Protein AF-A6J931-F1 (afdb_monomer)

Foldseek 3Di:
DLVVLVVVLVVVLVVVVVVCVVDQPQDPNHRDPNVVVVVVSCVVSVVVNVVVCVVVVVCCVVVVVCVVVVVVVVVVVVPPPPDDPPPPPDD

InterPro domains:
  IPR004895 Prenylated rab acceptor PRA1 [PF03208] (2-77)
  IPR004895 Prenylated rab acceptor PRA1 [PTHR19317] (1-80)

Radius of gyration: 26.31 Å; Cα contacts (8 Å, |Δi|>4): 29; chains: 1; bounding box: 39×53×78 Å

Structure (mmCIF, N/CA/C/O backbone):
data_AF-A6J931-F1
#
_entry.id   AF-A6J931-F1
#
loop_
_atom_site.group_PDB
_atom_site.id
_atom_site.type_symbol
_atom_site.label_atom_id
_atom_site.label_alt_id
_atom_site.label_comp_id
_atom_site.label_asym_id
_atom_site.label_entity_id
_atom_site.label_seq_id
_atom_site.pdbx_PDB_ins_code
_atom_site.Cartn_x
_atom_site.Cartn_y
_atom_site.Cartn_z
_atom_site.occupancy
_atom_site.B_iso_or_equiv
_atom_site.auth_seq_id
_atom_site.auth_comp_id
_atom_site.auth_asym_id
_atom_site.auth_atom_id
_atom_site.pdbx_PDB_model_num
ATOM 1 N N . MET A 1 1 ? -8.893 -8.747 -10.584 1.00 69.88 1 MET A N 1
ATOM 2 C CA . MET A 1 1 ? -8.763 -9.305 -9.218 1.00 69.88 1 MET A CA 1
ATOM 3 C C . MET A 1 1 ? -8.123 -8.315 -8.248 1.00 69.88 1 MET A C 1
ATOM 5 O O . MET A 1 1 ? -8.728 -8.063 -7.217 1.00 69.88 1 MET A O 1
ATOM 9 N N . LEU A 1 2 ? -7.009 -7.655 -8.593 1.00 78.88 2 LEU A N 1
ATOM 10 C CA . LEU A 1 2 ? -6.414 -6.598 -7.755 1.00 78.88 2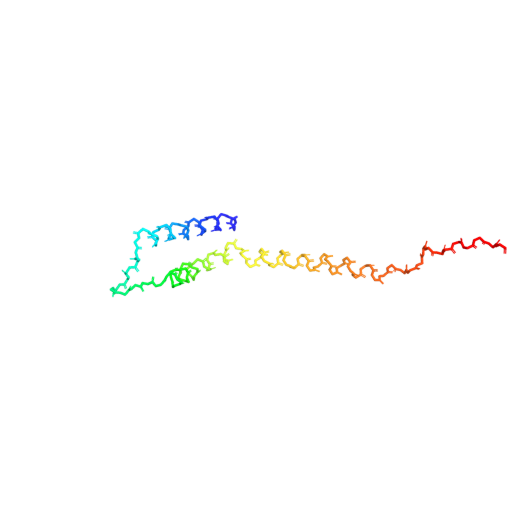 LEU A CA 1
ATOM 11 C C . LEU A 1 2 ? -7.371 -5.443 -7.400 1.00 78.88 2 LEU A C 1
ATOM 13 O O . LEU A 1 2 ? -7.476 -5.080 -6.236 1.00 78.88 2 LEU A O 1
ATOM 17 N N . LEU A 1 3 ? -8.101 -4.890 -8.378 1.00 81.50 3 LEU A N 1
ATOM 18 C CA . LEU A 1 3 ? -9.069 -3.809 -8.124 1.00 81.50 3 LEU A CA 1
ATOM 19 C C . LEU A 1 3 ? -10.154 -4.220 -7.119 1.00 81.50 3 LEU A C 1
ATOM 21 O O . LEU A 1 3 ? -10.537 -3.430 -6.264 1.00 81.50 3 LEU A O 1
ATOM 25 N N . VAL A 1 4 ? -10.600 -5.477 -7.187 1.00 81.50 4 VAL A N 1
ATOM 26 C CA . VAL A 1 4 ? -11.567 -6.041 -6.237 1.00 81.50 4 VAL A CA 1
ATOM 27 C C . VAL A 1 4 ? -10.933 -6.166 -4.850 1.00 81.50 4 VAL A C 1
ATOM 29 O O . VAL A 1 4 ? -11.545 -5.760 -3.869 1.00 81.50 4 VAL A O 1
ATOM 32 N N . ALA A 1 5 ? -9.687 -6.643 -4.757 1.00 80.50 5 ALA A N 1
ATOM 33 C CA . ALA A 1 5 ? -8.954 -6.708 -3.491 1.00 80.50 5 ALA A CA 1
ATOM 34 C C . ALA A 1 5 ? -8.753 -5.316 -2.862 1.00 80.50 5 ALA A C 1
ATOM 36 O O . ALA A 1 5 ? -8.938 -5.158 -1.657 1.00 80.50 5 ALA A O 1
ATOM 37 N N . LEU A 1 6 ? -8.448 -4.295 -3.672 1.00 81.00 6 LEU A N 1
ATOM 38 C CA . LEU A 1 6 ? -8.332 -2.907 -3.213 1.00 81.00 6 LEU A CA 1
ATOM 39 C C . LEU A 1 6 ? -9.675 -2.368 -2.721 1.00 81.00 6 LEU A C 1
ATOM 41 O O . LEU A 1 6 ? -9.726 -1.782 -1.645 1.00 81.00 6 LEU A O 1
ATOM 45 N N . ALA A 1 7 ? -10.764 -2.603 -3.456 1.00 83.75 7 ALA A N 1
ATOM 46 C CA . ALA A 1 7 ? -12.101 -2.187 -3.039 1.00 83.75 7 ALA A CA 1
ATOM 47 C C . ALA A 1 7 ? -12.507 -2.821 -1.695 1.00 83.75 7 ALA A C 1
ATOM 49 O O . ALA A 1 7 ? -12.987 -2.124 -0.802 1.00 83.75 7 ALA A O 1
ATOM 50 N N . VAL A 1 8 ? -12.252 -4.122 -1.520 1.00 82.38 8 VAL A N 1
ATOM 51 C CA . VAL A 1 8 ? -12.525 -4.841 -0.265 1.00 82.38 8 VAL A CA 1
ATOM 52 C C . VAL A 1 8 ? -11.657 -4.311 0.880 1.00 82.38 8 VAL A C 1
ATOM 54 O O . VAL A 1 8 ? -12.163 -4.090 1.978 1.00 82.38 8 VAL A O 1
ATOM 57 N N . PHE A 1 9 ? -10.371 -4.055 0.635 1.00 81.12 9 PHE A N 1
ATOM 58 C CA . PHE A 1 9 ? -9.457 -3.523 1.645 1.00 81.12 9 PHE A CA 1
ATOM 59 C C . PHE A 1 9 ? -9.799 -2.094 2.067 1.00 81.12 9 PHE A C 1
ATOM 61 O O . PHE A 1 9 ? -9.876 -1.817 3.262 1.00 81.12 9 PHE A O 1
ATOM 68 N N . PHE A 1 10 ? -10.053 -1.191 1.116 1.00 84.94 10 PHE A N 1
ATOM 69 C CA . PHE A 1 10 ? -10.492 0.167 1.433 1.00 84.94 10 PHE A CA 1
ATOM 70 C C . PHE A 1 10 ? -11.844 0.160 2.144 1.00 84.94 10 PHE A C 1
ATOM 72 O O . PHE A 1 10 ? -12.017 0.908 3.102 1.00 84.94 10 PHE A O 1
ATOM 79 N N . GLY A 1 11 ? -12.763 -0.731 1.759 1.00 84.62 11 GLY A N 1
ATOM 80 C CA . GLY A 1 11 ? -14.017 -0.951 2.479 1.00 84.62 11 GLY A CA 1
ATOM 81 C C . GLY A 1 11 ? -13.794 -1.400 3.926 1.00 84.62 11 GLY A C 1
ATOM 82 O O . GLY A 1 11 ? -14.376 -0.826 4.844 1.00 84.62 11 GLY A O 1
ATOM 83 N N . ALA A 1 12 ? -12.903 -2.367 4.159 1.00 81.44 12 ALA A N 1
ATOM 84 C CA . ALA A 1 12 ? -12.560 -2.835 5.502 1.00 81.44 12 ALA A CA 1
ATOM 85 C C . ALA A 1 12 ? -11.900 -1.735 6.354 1.00 81.44 12 ALA A C 1
ATOM 87 O O . ALA A 1 12 ? -12.302 -1.515 7.498 1.00 81.44 12 ALA A O 1
ATOM 88 N N . CYS A 1 13 ? -10.943 -0.994 5.788 1.00 80.31 13 CYS A N 1
ATOM 89 C CA . CYS A 1 13 ? -10.322 0.162 6.435 1.00 80.31 13 CYS A CA 1
ATOM 90 C C . CYS A 1 13 ? -11.346 1.260 6.752 1.00 80.31 13 CYS A C 1
ATOM 92 O O . CYS A 1 13 ? -11.291 1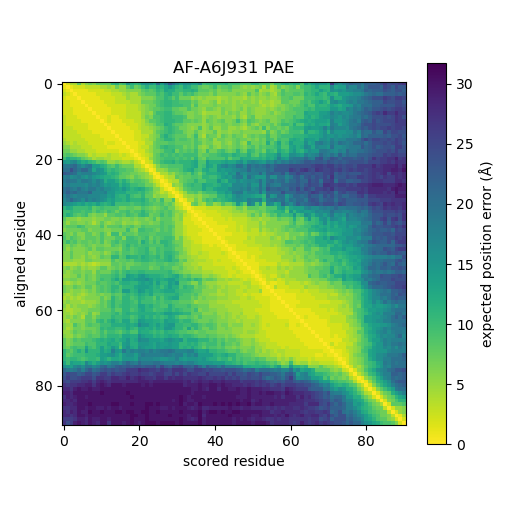.846 7.829 1.00 80.31 13 CYS A O 1
ATOM 94 N N . TYR A 1 14 ? -12.310 1.508 5.863 1.00 82.62 14 TYR A N 1
ATOM 95 C CA . TYR A 1 14 ? -13.367 2.495 6.076 1.00 82.62 14 TYR A CA 1
ATOM 96 C C . TYR A 1 14 ? -14.345 2.078 7.184 1.00 82.62 14 TYR A C 1
ATOM 98 O O . TYR A 1 14 ? -14.719 2.895 8.024 1.00 82.62 14 TYR A O 1
ATOM 106 N N . ILE A 1 15 ? -14.707 0.795 7.263 1.00 81.94 15 ILE A N 1
ATOM 107 C CA . ILE A 1 15 ? -15.524 0.266 8.366 1.00 81.94 15 ILE A CA 1
ATOM 108 C C . ILE A 1 15 ? -14.774 0.384 9.700 1.00 81.94 15 ILE A C 1
ATOM 110 O O . ILE A 1 15 ? -15.366 0.778 10.707 1.00 81.94 15 ILE A O 1
ATOM 114 N N . LEU A 1 16 ? -13.471 0.080 9.720 1.00 77.38 16 LEU A N 1
ATOM 115 C CA . LEU A 1 16 ? -12.623 0.261 10.903 1.00 77.38 16 LEU A CA 1
ATOM 116 C C . LEU A 1 16 ? -12.509 1.736 11.306 1.00 77.38 16 LEU A C 1
ATOM 118 O O . LEU A 1 16 ? -12.591 2.047 12.496 1.00 77.38 16 LEU A O 1
ATOM 122 N N . TYR A 1 17 ? -12.386 2.641 10.335 1.00 77.62 17 TYR A N 1
ATOM 123 C CA . TYR A 1 17 ? -12.396 4.087 10.550 1.00 77.62 17 TYR A CA 1
ATOM 124 C C . TYR A 1 17 ? -13.706 4.560 11.194 1.00 77.62 17 TYR A C 1
ATOM 126 O O . TYR A 1 17 ? -13.698 5.218 12.232 1.00 77.62 17 TYR A O 1
ATOM 134 N N . LEU A 1 18 ? -14.852 4.159 10.638 1.00 78.88 18 LEU A N 1
ATOM 135 C CA . LEU A 1 18 ? -16.158 4.495 11.207 1.00 78.88 18 LEU A CA 1
ATOM 136 C C . LEU A 1 18 ? -16.326 3.921 12.620 1.00 78.88 18 LEU A C 1
ATOM 138 O O . LEU A 1 18 ? -16.821 4.611 13.510 1.00 78.88 18 LEU A O 1
ATOM 142 N N . ARG A 1 19 ? -15.866 2.688 12.865 1.00 73.94 19 ARG A N 1
ATOM 143 C CA . ARG A 1 19 ? -15.882 2.095 14.211 1.00 73.94 19 ARG A CA 1
ATOM 144 C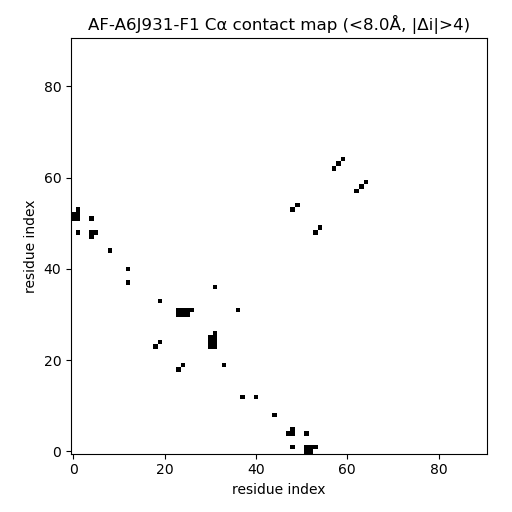 C . ARG A 1 19 ? -15.010 2.857 15.199 1.00 73.94 19 ARG A C 1
ATOM 146 O O . ARG A 1 19 ? -15.447 3.062 16.326 1.00 73.94 19 ARG A O 1
ATOM 153 N N . THR A 1 20 ? -13.817 3.281 14.788 1.00 69.81 20 THR A N 1
ATOM 154 C CA . THR A 1 20 ? -12.911 4.055 15.651 1.00 69.81 20 THR A CA 1
ATOM 155 C C . THR A 1 20 ? -13.449 5.449 15.971 1.00 69.81 20 THR A C 1
ATOM 157 O O . THR A 1 20 ? -13.168 5.954 17.054 1.00 69.81 20 THR A O 1
ATOM 160 N N . LEU A 1 21 ? -14.263 6.045 15.091 1.00 68.50 21 LEU A N 1
ATOM 161 C CA . LEU A 1 21 ? -14.989 7.291 15.375 1.00 68.50 21 LEU A CA 1
ATOM 162 C C . LEU A 1 21 ? -16.140 7.106 16.377 1.00 68.50 21 LEU A C 1
ATOM 164 O O . LEU A 1 21 ? -16.429 8.016 17.147 1.00 68.50 21 LEU A O 1
ATOM 168 N N . GLN A 1 22 ? -16.812 5.9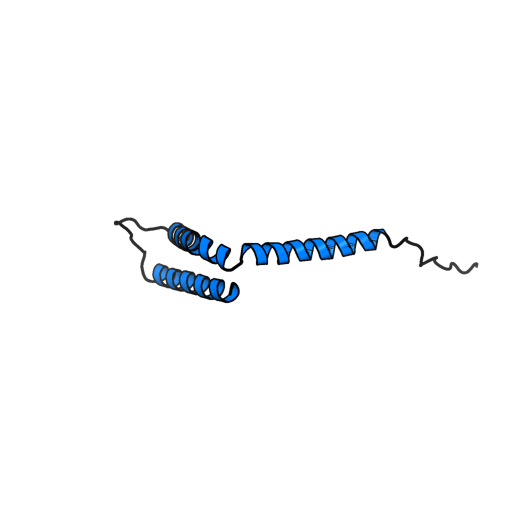53 16.358 1.00 67.31 22 GLN A N 1
ATOM 169 C CA . GLN A 1 22 ? -17.951 5.659 17.239 1.00 67.31 22 GLN A CA 1
ATOM 170 C C . GLN A 1 22 ? -17.517 5.165 18.629 1.00 67.31 22 GLN A C 1
ATOM 172 O O . GLN A 1 22 ? -18.201 5.406 19.620 1.00 67.31 22 GLN A O 1
ATOM 177 N N . SER A 1 23 ? -16.393 4.452 18.720 1.00 59.41 23 SER A N 1
ATOM 178 C CA . SER A 1 23 ? -15.892 3.871 19.963 1.00 59.41 23 SER A CA 1
ATOM 179 C C . SER A 1 23 ? -14.376 3.722 19.899 1.00 59.41 23 SER A C 1
ATOM 181 O O . SER A 1 23 ? -13.829 3.170 18.940 1.00 59.41 23 SER A O 1
ATOM 183 N N . LYS A 1 24 ? -13.672 4.172 20.946 1.00 62.75 24 LYS A N 1
ATOM 184 C CA . LYS A 1 24 ? -12.256 3.838 21.101 1.00 62.75 24 LYS A CA 1
ATOM 185 C C . LYS A 1 24 ? -12.144 2.324 21.257 1.00 62.75 24 LYS A C 1
ATOM 187 O O . LYS A 1 24 ? -12.650 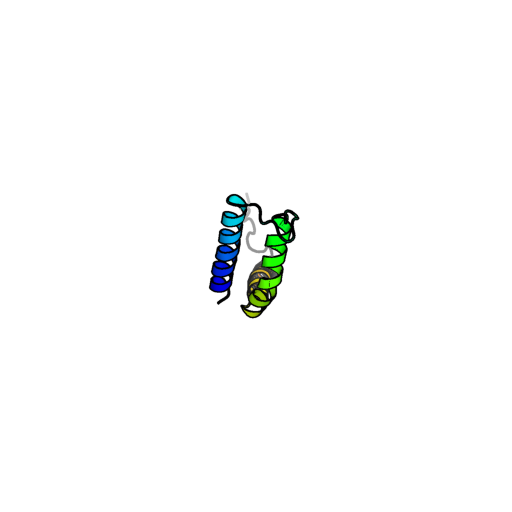1.760 22.223 1.00 62.75 24 LYS A O 1
ATOM 192 N N . LEU A 1 25 ? -11.475 1.665 20.314 1.00 60.47 25 LEU A N 1
ATOM 193 C CA . LEU A 1 25 ? -11.177 0.241 20.422 1.00 60.47 25 LEU A CA 1
ATOM 194 C C . LEU A 1 25 ? -10.170 0.031 21.561 1.00 60.47 25 LEU A C 1
ATOM 196 O O . LEU A 1 25 ? -8.966 0.256 21.418 1.00 60.47 25 LEU A O 1
ATOM 200 N N . VAL A 1 26 ? -10.697 -0.365 22.718 1.00 58.91 26 VAL A N 1
ATOM 201 C CA . VAL A 1 26 ? -9.919 -0.756 23.891 1.00 58.91 26 VAL A CA 1
ATOM 202 C C . VAL A 1 26 ? -9.68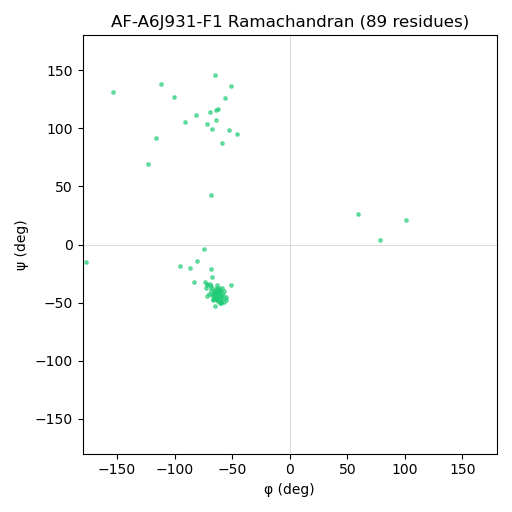1 -2.259 23.793 1.00 58.91 26 VAL A C 1
ATOM 204 O O . VAL A 1 26 ? -10.593 -3.058 23.997 1.00 58.91 26 VAL A O 1
ATOM 207 N N . LEU A 1 27 ? -8.456 -2.656 23.456 1.00 61.22 27 LEU A N 1
ATOM 208 C CA . LEU A 1 27 ? -8.041 -4.057 23.467 1.00 61.22 27 LEU A CA 1
ATOM 209 C C . LEU A 1 27 ? -7.247 -4.277 24.756 1.00 61.22 27 LEU A C 1
ATOM 211 O O . LEU A 1 27 ? -6.305 -3.539 25.038 1.00 61.22 27 LEU A O 1
ATOM 215 N N . PHE A 1 28 ? -7.623 -5.272 25.560 1.00 63.03 28 PHE A N 1
ATOM 216 C CA . PHE A 1 28 ? -6.904 -5.602 26.802 1.00 63.03 28 PHE A CA 1
ATOM 217 C C . PHE A 1 28 ? -6.830 -4.466 27.851 1.00 63.03 28 PHE A C 1
ATOM 219 O O . PHE A 1 28 ? -5.909 -4.416 28.662 1.00 63.03 28 PHE A O 1
ATOM 226 N N . GLY A 1 29 ? -7.789 -3.534 27.853 1.00 64.81 29 GLY A N 1
ATOM 227 C CA . GLY A 1 29 ? -7.811 -2.408 28.800 1.00 64.81 29 GLY A CA 1
ATOM 228 C C . GLY A 1 29 ? -6.854 -1.257 28.456 1.00 64.81 29 GLY A C 1
ATOM 229 O O . GLY A 1 29 ? -6.771 -0.294 29.214 1.00 64.81 29 GLY A O 1
ATOM 230 N N . ARG A 1 30 ? -6.154 -1.319 27.313 1.00 60.78 30 ARG A N 1
ATOM 231 C CA . ARG A 1 30 ? -5.365 -0.212 26.754 1.00 60.78 30 ARG A CA 1
ATOM 232 C C . ARG A 1 30 ? -6.013 0.303 25.472 1.00 60.78 30 ARG A C 1
ATOM 234 O O . ARG A 1 30 ? -6.477 -0.473 24.637 1.00 60.78 30 ARG A O 1
ATOM 241 N N . GLU A 1 31 ? -6.049 1.624 25.318 1.00 69.06 31 GLU A N 1
ATOM 242 C CA . GLU A 1 31 ? -6.499 2.255 24.077 1.00 69.06 31 GLU A CA 1
ATOM 243 C C . GLU A 1 31 ? -5.530 1.876 22.951 1.00 69.06 31 GLU A C 1
ATOM 245 O O . GLU A 1 31 ? -4.347 2.224 22.988 1.00 69.06 31 GLU A O 1
ATOM 250 N N . VAL A 1 32 ? -6.012 1.136 21.950 1.00 66.38 32 VAL A N 1
ATOM 251 C CA . VAL A 1 32 ? -5.185 0.807 20.790 1.00 66.38 32 VAL A CA 1
ATOM 252 C C . VAL A 1 32 ? -5.208 2.001 19.854 1.00 66.38 32 VAL A C 1
ATOM 254 O O . VAL A 1 32 ? -6.236 2.305 19.245 1.00 66.38 32 VAL A O 1
ATOM 257 N N . SER A 1 33 ? -4.057 2.664 19.729 1.00 73.44 33 SER A N 1
ATOM 258 C CA . SER A 1 33 ? -3.880 3.772 18.792 1.00 73.44 33 SER A CA 1
ATOM 259 C C . SER A 1 33 ? -4.341 3.363 17.383 1.00 73.44 33 SER A C 1
ATOM 261 O O . SER A 1 33 ? -3.988 2.268 16.928 1.00 73.44 33 SER A O 1
ATOM 263 N N . PRO A 1 34 ? -5.076 4.227 16.659 1.00 70.94 34 PRO A N 1
ATOM 264 C CA . PRO A 1 34 ? -5.532 3.952 15.297 1.00 70.94 34 PRO A CA 1
ATOM 265 C C . PRO A 1 34 ? -4.402 3.486 14.369 1.00 70.94 34 PRO A C 1
ATOM 267 O O . PRO A 1 34 ? -4.605 2.594 13.551 1.00 70.94 34 PRO A O 1
ATOM 270 N N . ALA A 1 35 ? -3.184 4.011 14.554 1.00 76.44 35 ALA A N 1
ATOM 271 C CA . ALA A 1 35 ? -2.008 3.621 13.776 1.00 76.44 35 ALA A CA 1
ATOM 272 C C . ALA A 1 35 ? -1.705 2.114 13.862 1.00 76.44 35 ALA A C 1
ATOM 274 O O . ALA A 1 35 ? -1.399 1.491 12.849 1.00 76.44 35 ALA A O 1
ATOM 275 N N . HIS A 1 36 ? -1.854 1.506 15.043 1.00 80.19 36 HIS A N 1
ATOM 276 C CA . HIS A 1 36 ? -1.642 0.067 15.215 1.00 80.19 36 HIS A CA 1
ATOM 277 C C . HIS A 1 36 ? -2.730 -0.759 14.529 1.00 80.19 36 HIS A C 1
ATOM 279 O O . HIS A 1 36 ? -2.439 -1.829 14.007 1.00 80.19 36 HIS A O 1
ATOM 285 N N . GLN A 1 37 ? -3.970 -0.266 14.492 1.00 79.06 37 GLN A N 1
ATOM 286 C CA . GLN A 1 37 ? -5.083 -0.970 13.853 1.00 79.06 37 GLN A CA 1
ATOM 287 C C . GLN A 1 37 ? -4.928 -0.992 12.333 1.00 79.06 37 GLN A C 1
ATOM 289 O O . GLN A 1 37 ? -5.099 -2.043 11.719 1.00 79.06 37 GLN A O 1
ATOM 294 N N . TYR A 1 38 ? -4.532 0.134 11.734 1.00 79.25 38 TYR A N 1
ATOM 295 C CA . TYR A 1 38 ? -4.222 0.185 10.305 1.00 79.25 38 TYR A CA 1
ATOM 296 C C . TYR A 1 38 ? -2.961 -0.605 9.960 1.00 79.25 38 TYR A C 1
ATOM 298 O O . TYR A 1 38 ? -2.936 -1.259 8.923 1.00 79.25 38 TYR A O 1
ATOM 306 N N . ALA A 1 39 ? -1.947 -0.611 10.830 1.00 82.25 39 ALA A N 1
ATOM 307 C CA . ALA A 1 39 ? -0.753 -1.429 10.633 1.00 82.25 39 ALA A CA 1
ATOM 308 C C . ALA A 1 39 ? -1.074 -2.932 10.672 1.00 82.25 39 ALA A C 1
ATOM 310 O O . ALA A 1 39 ? -0.597 -3.677 9.821 1.00 82.25 39 ALA A O 1
ATOM 311 N N . LEU A 1 40 ? -1.925 -3.379 11.602 1.00 83.38 40 LEU A N 1
ATOM 312 C CA . LEU A 1 40 ? -2.393 -4.768 11.671 1.00 83.38 40 LEU A CA 1
ATOM 313 C C . LEU A 1 40 ? -3.265 -5.134 10.470 1.00 83.38 40 LEU A C 1
ATOM 315 O O . LEU A 1 40 ? -3.036 -6.163 9.839 1.00 83.38 40 LEU A O 1
ATOM 319 N N . ALA A 1 41 ? -4.234 -4.281 10.126 1.00 83.06 41 ALA A N 1
ATOM 320 C CA . ALA A 1 41 ? -5.088 -4.489 8.963 1.00 83.06 41 ALA A CA 1
ATOM 321 C C . ALA A 1 41 ? -4.256 -4.553 7.677 1.00 83.06 41 ALA A C 1
ATOM 323 O O . ALA A 1 41 ? -4.453 -5.456 6.863 1.00 83.06 41 ALA A O 1
ATOM 324 N N . GLY A 1 42 ? -3.282 -3.652 7.527 1.00 81.69 42 GLY A N 1
ATOM 325 C CA . GLY A 1 42 ? -2.307 -3.645 6.441 1.00 81.69 42 GLY A CA 1
ATOM 326 C C . GLY A 1 42 ? -1.454 -4.911 6.424 1.00 81.69 42 GLY A C 1
ATOM 327 O O . GLY A 1 42 ? -1.377 -5.573 5.400 1.00 81.69 42 GLY A O 1
ATOM 328 N N . GLY A 1 43 ? -0.878 -5.309 7.558 1.00 85.44 43 GLY A N 1
ATOM 329 C CA . GLY A 1 43 ? -0.034 -6.502 7.662 1.00 85.44 43 GLY A CA 1
ATOM 330 C C . GLY A 1 43 ? -0.767 -7.802 7.326 1.00 85.44 43 GLY A C 1
ATOM 331 O O . GLY A 1 43 ? -0.213 -8.652 6.636 1.00 85.44 43 GLY A O 1
ATOM 332 N N . VAL A 1 44 ? -2.027 -7.945 7.748 1.00 85.94 44 VAL A N 1
ATOM 333 C CA . VAL A 1 44 ? -2.850 -9.129 7.440 1.00 85.94 44 VAL A CA 1
ATOM 334 C C . VAL A 1 44 ? -3.285 -9.159 5.974 1.00 85.94 44 VAL A C 1
ATOM 336 O O . VAL A 1 44 ? -3.380 -10.232 5.384 1.00 85.94 44 VAL A O 1
ATOM 339 N N 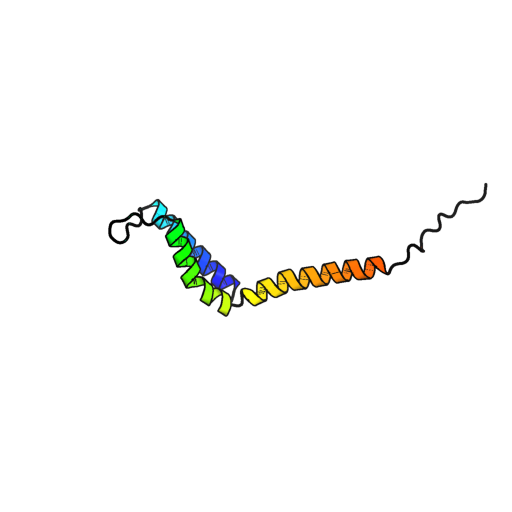. SER A 1 45 ? -3.544 -8.002 5.368 1.00 81.94 45 SER A N 1
ATOM 340 C CA . SER A 1 45 ? -3.996 -7.902 3.971 1.00 81.94 45 SER A CA 1
ATOM 341 C C . SER A 1 45 ? -2.850 -7.869 2.954 1.00 81.94 45 SER A C 1
ATOM 343 O O . SER A 1 45 ? -3.053 -8.221 1.792 1.00 81.94 45 SER A O 1
ATOM 345 N N . PHE A 1 46 ? -1.635 -7.516 3.375 1.00 83.69 46 PHE A N 1
ATOM 346 C CA . PHE A 1 46 ? -0.454 -7.424 2.516 1.00 83.69 46 PHE A CA 1
ATOM 347 C C . PHE A 1 46 ? -0.150 -8.720 1.731 1.00 83.69 46 PHE A C 1
ATOM 349 O O . PHE A 1 46 ? 0.040 -8.634 0.514 1.00 83.69 46 PHE A O 1
ATOM 356 N N . PRO A 1 47 ? -0.194 -9.930 2.333 1.00 84.62 47 PRO A N 1
ATOM 357 C CA . PRO A 1 47 ? -0.012 -11.181 1.594 1.00 84.62 47 PRO A CA 1
ATOM 358 C C . PRO A 1 47 ? -1.081 -11.399 0.515 1.00 84.62 47 PRO A C 1
ATOM 360 O O . PRO A 1 47 ? -0.775 -11.866 -0.582 1.00 84.62 47 PRO A O 1
ATOM 363 N N . PHE A 1 48 ? -2.332 -11.019 0.789 1.00 84.81 48 PHE A N 1
ATOM 364 C CA . PHE A 1 48 ? -3.428 -11.148 -0.174 1.00 84.81 48 PHE A CA 1
ATOM 365 C C . PHE A 1 48 ? -3.253 -10.205 -1.360 1.00 84.81 48 PHE A C 1
ATOM 367 O O . PHE A 1 48 ? -3.522 -10.596 -2.493 1.00 84.81 48 PHE A O 1
ATOM 374 N N . PHE A 1 49 ? -2.756 -8.989 -1.131 1.00 85.06 49 PHE A N 1
ATOM 375 C CA . PHE A 1 49 ? -2.436 -8.064 -2.215 1.00 85.06 49 PHE A CA 1
ATOM 376 C C . PHE A 1 49 ? -1.312 -8.564 -3.107 1.00 85.06 49 PHE A C 1
ATOM 378 O O . PHE A 1 49 ? -1.402 -8.445 -4.332 1.00 85.06 49 PHE A O 1
ATOM 385 N N . TRP A 1 50 ? -0.280 -9.153 -2.508 1.00 82.56 50 TRP A N 1
ATOM 386 C CA . TRP A 1 50 ? 0.803 -9.767 -3.261 1.00 82.56 50 TRP A CA 1
ATOM 387 C C . TRP A 1 50 ? 0.285 -10.892 -4.166 1.00 82.56 50 TRP A C 1
ATOM 389 O O . TRP A 1 50 ? 0.533 -10.870 -5.371 1.00 82.56 50 TRP A O 1
ATOM 399 N N . LEU A 1 51 ? -0.522 -11.808 -3.615 1.00 83.44 51 LEU A N 1
ATOM 400 C CA . LEU A 1 51 ? -1.161 -12.898 -4.366 1.00 83.44 51 LEU A CA 1
ATOM 401 C C . LEU A 1 51 ? -2.143 -12.393 -5.435 1.00 83.44 51 LEU A C 1
ATOM 403 O O . LEU A 1 51 ? -2.237 -12.974 -6.512 1.00 83.44 51 LEU A O 1
ATOM 407 N N . ALA A 1 52 ? -2.849 -11.291 -5.170 1.00 85.81 52 ALA A N 1
ATOM 408 C CA . ALA A 1 52 ? -3.765 -10.662 -6.122 1.00 85.81 52 ALA A CA 1
ATOM 409 C C . ALA A 1 52 ? -3.053 -9.903 -7.261 1.00 85.81 52 ALA A C 1
ATOM 411 O O . ALA A 1 52 ? -3.731 -9.398 -8.163 1.00 85.81 52 ALA A O 1
ATOM 412 N N . GLY A 1 53 ? -1.717 -9.820 -7.231 1.00 84.81 53 GLY A N 1
ATOM 413 C CA . GLY A 1 53 ? -0.897 -9.260 -8.305 1.00 84.81 53 GLY A CA 1
ATOM 414 C C . GLY A 1 53 ? -0.400 -7.831 -8.075 1.00 84.81 53 GLY A C 1
ATOM 415 O O . GLY A 1 53 ? -0.049 -7.164 -9.047 1.00 84.81 53 GLY A O 1
ATOM 416 N N . ALA A 1 54 ? -0.346 -7.341 -6.830 1.00 87.56 54 ALA A N 1
ATOM 417 C CA . ALA A 1 54 ? 0.111 -5.975 -6.533 1.00 87.56 54 ALA A CA 1
ATOM 418 C C . ALA A 1 54 ? 1.532 -5.707 -7.037 1.00 87.56 54 ALA A C 1
ATOM 420 O O . ALA A 1 54 ? 1.771 -4.677 -7.663 1.00 87.56 54 ALA A O 1
ATOM 421 N N . GLY A 1 55 ? 2.450 -6.662 -6.854 1.00 85.69 55 GLY A N 1
ATOM 422 C CA . GLY A 1 55 ? 3.818 -6.541 -7.361 1.00 85.69 55 GLY A CA 1
ATOM 423 C C . GLY A 1 55 ? 3.875 -6.421 -8.886 1.00 85.69 55 GLY A C 1
ATOM 424 O O . GLY A 1 55 ? 4.593 -5.575 -9.409 1.00 85.69 55 GLY A O 1
ATOM 425 N N . SER A 1 56 ? 3.062 -7.205 -9.601 1.00 88.50 56 SER A N 1
ATOM 426 C CA . SER A 1 56 ? 2.997 -7.162 -11.066 1.00 88.50 56 SER A CA 1
ATOM 427 C C . SER A 1 56 ? 2.427 -5.836 -11.571 1.00 88.50 56 SER A C 1
ATOM 429 O O . SER A 1 56 ? 2.984 -5.247 -12.493 1.00 88.50 56 SER A O 1
ATOM 431 N N . ALA A 1 57 ? 1.369 -5.326 -10.935 1.00 89.19 57 ALA A N 1
ATOM 432 C CA . ALA A 1 57 ? 0.794 -4.031 -11.287 1.00 89.19 57 ALA A CA 1
ATOM 433 C C . ALA A 1 57 ? 1.808 -2.891 -11.103 1.00 89.19 57 ALA A C 1
ATOM 435 O O . ALA A 1 57 ? 1.990 -2.090 -12.013 1.00 89.19 57 ALA A O 1
ATOM 436 N N . VAL A 1 58 ? 2.514 -2.846 -9.966 1.00 88.06 58 VAL A N 1
ATOM 437 C CA . VAL A 1 58 ? 3.542 -1.821 -9.710 1.00 88.06 58 VAL A CA 1
ATOM 438 C C . VAL A 1 58 ? 4.705 -1.951 -10.693 1.00 88.06 58 VAL A C 1
ATOM 440 O O . VAL A 1 58 ? 5.124 -0.949 -11.270 1.00 88.06 58 VAL A O 1
ATOM 443 N N . PHE A 1 59 ? 5.190 -3.175 -10.928 1.00 89.38 59 PHE A N 1
ATOM 444 C CA . PHE A 1 59 ? 6.255 -3.444 -11.893 1.00 89.38 59 PHE A CA 1
ATOM 445 C C . PHE A 1 59 ? 5.882 -2.964 -13.295 1.00 89.38 59 PHE A C 1
ATOM 447 O O . PHE A 1 59 ? 6.664 -2.254 -13.913 1.00 89.38 59 PHE A O 1
ATOM 454 N N . TRP A 1 60 ? 4.694 -3.307 -13.794 1.00 91.75 60 TRP A 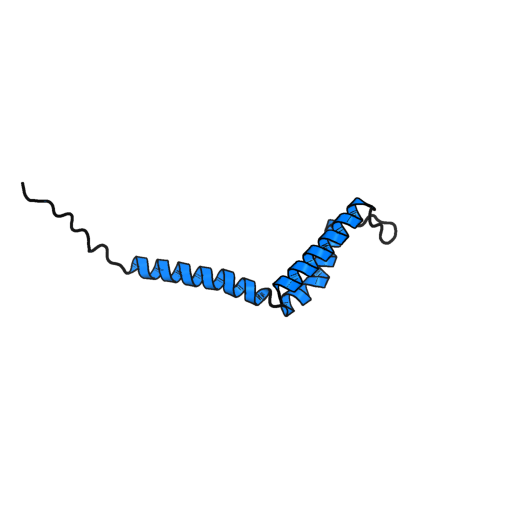N 1
ATOM 455 C CA . TRP A 1 60 ? 4.295 -2.926 -15.145 1.00 91.75 60 TRP A CA 1
ATOM 456 C C . TRP A 1 60 ? 3.966 -1.446 -15.267 1.00 91.75 60 TRP A C 1
ATOM 458 O O . TRP A 1 60 ? 4.333 -0.848 -16.267 1.00 91.75 60 TRP A O 1
ATOM 468 N N . VAL A 1 61 ? 3.343 -0.822 -14.268 1.00 94.31 61 VAL A N 1
ATOM 469 C CA . VAL A 1 61 ? 3.066 0.620 -14.319 1.00 94.31 61 VAL A CA 1
ATOM 470 C C . VAL A 1 61 ? 4.371 1.414 -14.314 1.00 94.31 61 VAL A C 1
ATOM 472 O O . VAL A 1 61 ? 4.598 2.220 -15.214 1.00 94.31 61 VAL A O 1
ATOM 475 N N . LEU A 1 62 ? 5.259 1.172 -13.345 1.00 92.88 62 LEU A N 1
ATOM 476 C CA . LEU A 1 62 ? 6.522 1.911 -13.246 1.00 92.88 62 LEU A CA 1
ATOM 477 C C . LEU A 1 62 ? 7.505 1.509 -14.347 1.00 92.88 62 LEU A C 1
ATOM 479 O O . LEU A 1 62 ? 8.104 2.369 -14.986 1.00 92.88 62 LEU A O 1
ATOM 483 N N . GLY A 1 63 ? 7.640 0.209 -14.596 1.00 94.00 63 GLY A N 1
ATOM 484 C CA . GLY A 1 63 ? 8.537 -0.347 -15.600 1.00 94.00 63 GLY A CA 1
ATOM 485 C C . GLY A 1 63 ? 8.137 0.047 -17.015 1.00 94.00 63 GLY A C 1
ATOM 486 O O . GLY A 1 63 ? 8.988 0.531 -17.753 1.00 94.00 63 GLY A O 1
ATOM 487 N N . ALA A 1 64 ? 6.858 -0.070 -17.392 1.00 95.00 64 ALA A N 1
ATOM 488 C CA . ALA A 1 64 ? 6.423 0.361 -18.722 1.00 95.00 64 ALA A CA 1
ATOM 489 C C . ALA A 1 64 ? 6.581 1.873 -18.896 1.00 95.00 64 ALA A C 1
ATOM 491 O O . ALA A 1 64 ? 7.012 2.306 -19.956 1.00 95.00 64 ALA A O 1
ATOM 492 N N . THR A 1 65 ? 6.307 2.673 -17.859 1.00 94.44 65 THR A N 1
ATOM 493 C CA . THR A 1 65 ? 6.516 4.128 -17.923 1.00 94.44 65 THR A CA 1
ATOM 494 C C . THR A 1 65 ? 7.992 4.468 -18.125 1.00 94.44 65 THR A C 1
ATOM 496 O O . THR A 1 65 ? 8.320 5.255 -19.009 1.00 94.44 65 THR A O 1
ATOM 499 N N . LEU A 1 66 ? 8.894 3.840 -17.362 1.00 94.88 66 LEU A N 1
ATOM 500 C CA . LEU A 1 66 ? 10.337 4.035 -17.511 1.00 94.88 66 LEU A CA 1
ATOM 501 C C . LEU A 1 66 ? 10.824 3.601 -18.897 1.00 94.88 66 LEU A C 1
ATOM 503 O O . LEU A 1 66 ? 11.595 4.325 -19.517 1.00 94.88 66 LEU A O 1
ATOM 507 N N . VAL A 1 67 ? 10.368 2.446 -19.388 1.00 94.94 67 VAL A N 1
ATOM 508 C CA . VAL A 1 67 ? 10.723 1.944 -20.721 1.00 94.94 67 VAL A CA 1
ATOM 509 C C . VAL A 1 67 ? 10.212 2.892 -21.800 1.00 94.94 67 VAL A C 1
ATOM 511 O O . VAL A 1 67 ? 10.990 3.277 -22.657 1.00 94.94 67 VAL A O 1
ATOM 514 N N . LEU A 1 68 ? 8.953 3.329 -21.746 1.00 94.44 68 LEU A N 1
ATOM 515 C CA . LEU A 1 68 ? 8.380 4.238 -22.742 1.00 94.44 68 LEU A CA 1
ATOM 516 C C . LEU A 1 68 ? 9.093 5.593 -22.767 1.00 94.44 68 LEU A C 1
ATOM 518 O O . LEU A 1 68 ? 9.477 6.056 -23.838 1.00 94.44 68 LEU A O 1
ATOM 522 N N . ILE A 1 69 ? 9.304 6.210 -21.600 1.00 94.56 69 ILE A N 1
ATOM 523 C CA . ILE A 1 69 ? 10.010 7.494 -21.494 1.00 94.56 69 ILE A CA 1
ATOM 524 C C . ILE A 1 69 ? 11.471 7.332 -21.914 1.00 94.56 69 ILE A C 1
ATOM 526 O O . ILE A 1 69 ? 11.977 8.134 -22.693 1.00 94.56 69 ILE A O 1
ATOM 530 N N . GLY A 1 70 ? 12.145 6.292 -21.422 1.00 93.31 70 GLY A N 1
ATOM 531 C CA . GLY A 1 70 ? 13.539 6.008 -21.739 1.00 93.31 70 GLY A CA 1
ATOM 532 C C . GLY A 1 70 ? 13.742 5.740 -23.225 1.00 93.31 70 GLY A C 1
ATOM 533 O O . GLY A 1 70 ? 14.653 6.303 -23.820 1.00 93.31 70 GLY A O 1
ATOM 534 N N . SER A 1 71 ? 12.864 4.951 -23.848 1.00 91.75 71 SER A N 1
ATOM 535 C CA . SER A 1 71 ? 12.857 4.749 -25.296 1.00 91.75 71 SER A CA 1
ATOM 536 C C . SER A 1 71 ? 12.620 6.064 -26.032 1.00 91.75 71 SER A C 1
ATOM 538 O O . SER A 1 71 ? 13.416 6.403 -26.899 1.00 91.75 71 SER A O 1
ATOM 540 N N . HIS A 1 72 ? 11.595 6.842 -25.665 1.00 88.69 72 HIS A N 1
ATOM 541 C CA . HIS A 1 72 ? 11.325 8.132 -26.305 1.00 88.69 72 HIS A CA 1
ATOM 542 C C . HIS A 1 72 ? 12.535 9.077 -26.225 1.00 88.69 72 HIS A C 1
ATOM 544 O O . HIS A 1 72 ? 12.948 9.621 -27.244 1.00 88.69 72 HIS A O 1
ATOM 550 N N . ALA A 1 73 ? 13.162 9.198 -25.053 1.00 90.25 73 ALA A N 1
ATOM 551 C CA . ALA A 1 73 ? 14.355 10.016 -24.855 1.00 90.25 73 ALA A CA 1
ATOM 552 C C . ALA A 1 73 ? 15.577 9.489 -25.627 1.00 90.25 73 ALA A C 1
ATOM 554 O O . ALA A 1 73 ? 16.326 10.279 -26.196 1.00 90.25 73 ALA A O 1
ATOM 555 N N . ALA A 1 74 ? 15.769 8.168 -25.677 1.00 86.81 74 ALA A N 1
ATOM 556 C CA . ALA A 1 74 ? 16.873 7.550 -26.407 1.00 86.81 74 ALA A CA 1
ATOM 557 C C . ALA A 1 74 ? 16.776 7.805 -27.917 1.00 86.81 74 ALA A C 1
ATOM 559 O O . ALA A 1 74 ? 17.788 8.113 -28.536 1.00 86.81 74 ALA A O 1
ATOM 560 N N . PHE A 1 75 ? 15.576 7.734 -28.502 1.00 81.12 75 PHE A N 1
ATOM 561 C CA . PHE A 1 75 ? 15.374 8.038 -29.922 1.00 81.12 75 PHE A CA 1
ATOM 562 C C . PHE A 1 75 ? 15.457 9.543 -30.223 1.00 81.12 75 PHE A C 1
ATOM 564 O O . PHE A 1 75 ? 15.980 9.915 -31.267 1.00 81.12 75 PHE A O 1
ATOM 571 N N . HIS A 1 76 ? 15.050 10.414 -29.294 1.00 71.69 76 HIS A N 1
ATOM 572 C CA . HIS A 1 76 ? 15.152 11.872 -29.462 1.00 71.69 76 HIS A CA 1
ATOM 573 C C . HIS A 1 76 ? 16.599 12.401 -29.458 1.00 71.69 76 HIS A C 1
ATOM 575 O O . HIS A 1 76 ? 16.851 13.498 -29.944 1.00 71.69 76 HIS A O 1
ATOM 581 N N . GLN A 1 77 ? 17.548 11.644 -28.894 1.00 60.31 77 GLN A N 1
ATOM 582 C CA . GLN A 1 77 ? 18.988 11.938 -28.964 1.00 60.31 77 GLN A CA 1
ATOM 583 C C . GLN A 1 77 ? 19.627 11.491 -30.288 1.00 60.31 77 GLN A C 1
ATOM 585 O O . GLN A 1 77 ? 20.765 11.860 -30.563 1.00 60.31 77 GLN A O 1
ATOM 590 N N . ILE A 1 78 ? 18.932 10.658 -31.071 1.00 59.38 78 ILE A N 1
ATOM 591 C CA . ILE A 1 78 ? 19.442 10.094 -32.328 1.00 59.38 78 ILE A CA 1
ATOM 592 C C . ILE A 1 78 ? 18.982 10.923 -33.531 1.00 59.38 78 ILE A C 1
ATOM 594 O O . ILE A 1 78 ? 19.621 10.829 -34.572 1.00 59.38 78 ILE A O 1
ATOM 598 N N . GLU A 1 79 ? 17.942 11.755 -33.397 1.00 58.84 79 GLU A N 1
ATOM 599 C CA . GLU A 1 79 ? 17.594 12.760 -34.407 1.00 58.84 79 GLU A CA 1
ATOM 600 C C . GLU A 1 79 ? 18.752 13.779 -34.485 1.00 58.84 79 GLU A C 1
ATOM 602 O O . GLU A 1 79 ? 18.952 14.546 -33.534 1.00 58.84 79 GLU A O 1
ATOM 607 N N . PRO A 1 80 ? 19.576 13.775 -35.552 1.00 54.91 80 PRO A N 1
ATOM 608 C CA . PRO A 1 80 ? 20.567 14.819 -35.724 1.00 54.91 80 PRO A CA 1
ATOM 609 C C . PRO A 1 80 ? 19.821 16.139 -35.925 1.00 54.91 80 PRO A C 1
ATOM 611 O O . PRO A 1 80 ? 18.748 16.174 -36.526 1.00 54.91 80 PRO A O 1
ATOM 614 N N . ALA A 1 81 ? 20.390 17.229 -35.419 1.00 58.31 81 ALA A N 1
ATOM 615 C CA . ALA A 1 81 ? 19.892 18.591 -35.587 1.00 58.31 81 ALA A CA 1
ATOM 616 C C . ALA A 1 81 ? 20.017 19.097 -37.045 1.00 58.31 81 ALA A C 1
ATOM 618 O O . ALA A 1 81 ? 20.411 20.235 -37.271 1.00 58.31 81 ALA A O 1
ATOM 619 N N . ASP A 1 82 ? 19.692 18.259 -38.027 1.00 59.06 82 ASP A N 1
ATOM 620 C CA . ASP A 1 82 ? 19.825 18.531 -39.453 1.00 59.06 82 ASP A CA 1
ATOM 621 C C . ASP A 1 82 ? 18.427 18.534 -40.074 1.00 59.06 82 ASP A C 1
ATOM 623 O O . ASP A 1 82 ? 17.884 17.503 -40.469 1.00 59.06 82 ASP A O 1
ATOM 627 N N . GLY A 1 83 ? 17.817 19.715 -40.130 1.00 55.12 83 GLY A N 1
ATOM 628 C CA . GLY A 1 83 ? 16.515 19.882 -40.773 1.00 55.12 83 GLY A CA 1
ATOM 629 C C . GLY A 1 83 ? 15.974 21.306 -40.815 1.00 55.12 83 GLY A C 1
ATOM 630 O O . GLY A 1 83 ? 15.079 21.569 -41.608 1.00 55.12 83 GLY A O 1
ATOM 631 N N . GLU A 1 84 ? 16.529 22.235 -40.036 1.00 51.44 84 GLU A N 1
ATOM 632 C CA . GLU A 1 84 ? 16.304 23.670 -40.230 1.00 51.44 84 GLU A CA 1
ATOM 633 C C . GLU A 1 84 ? 17.650 24.371 -40.429 1.00 51.44 84 GLU A C 1
ATOM 635 O O . GLU A 1 84 ? 18.121 25.146 -39.596 1.00 51.44 84 GLU A O 1
ATOM 640 N N . GLU A 1 85 ? 18.279 24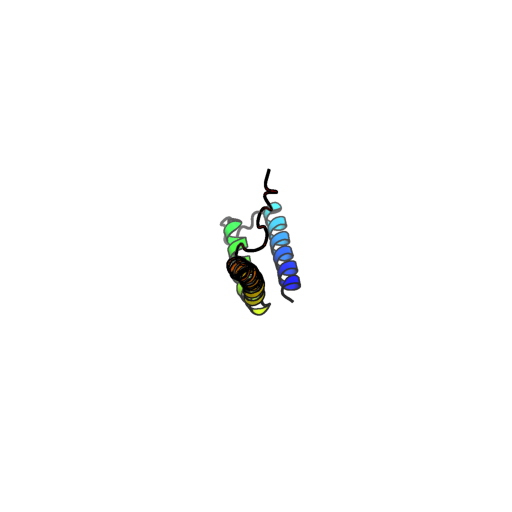.103 -41.578 1.00 53.78 85 GLU A N 1
ATOM 641 C CA . GLU A 1 85 ? 19.040 25.152 -42.249 1.00 53.78 85 GLU A CA 1
ATOM 642 C C . GLU A 1 85 ? 18.090 26.347 -42.393 1.00 53.78 85 GLU A C 1
ATOM 644 O O . GLU A 1 85 ? 17.228 26.381 -43.270 1.00 53.78 85 GLU A O 1
ATOM 649 N N . LEU A 1 86 ? 18.213 27.311 -41.479 1.00 58.50 86 LEU A N 1
ATOM 650 C CA . LEU A 1 86 ? 17.774 28.685 -41.667 1.00 58.50 86 LEU A CA 1
ATOM 651 C C . LEU A 1 86 ? 18.267 29.125 -43.051 1.00 58.50 86 LEU A C 1
ATOM 653 O O . LEU A 1 86 ? 19.422 29.530 -43.191 1.00 58.50 86 LEU A O 1
ATOM 657 N N . GLN A 1 87 ? 17.407 29.014 -44.069 1.00 57.88 87 GLN A N 1
ATOM 658 C CA . GLN A 1 87 ? 17.605 29.627 -45.377 1.00 57.88 87 GLN A CA 1
ATOM 659 C C . GLN A 1 87 ? 17.715 31.137 -45.146 1.00 57.88 87 GLN A C 1
ATOM 661 O O . GLN A 1 87 ? 16.723 31.863 -45.163 1.00 57.88 87 GLN A O 1
ATOM 666 N N . MET A 1 88 ? 18.929 31.615 -44.878 1.00 63.75 88 MET A N 1
ATOM 667 C CA . MET A 1 88 ? 19.246 33.026 -44.991 1.00 63.75 88 MET A CA 1
ATOM 668 C C . MET A 1 88 ? 19.270 33.323 -46.484 1.00 63.75 88 MET A C 1
ATOM 670 O O . MET A 1 88 ? 20.194 32.924 -47.191 1.00 63.75 88 MET A O 1
ATOM 674 N N . GLU A 1 89 ? 18.211 33.966 -46.971 1.00 61.66 89 GLU A N 1
ATOM 675 C CA . GLU A 1 89 ? 18.218 34.552 -48.307 1.00 61.66 89 GLU A CA 1
ATOM 676 C C . GLU A 1 89 ? 19.407 35.526 -48.394 1.00 61.66 89 GLU A C 1
ATOM 678 O O . GLU A 1 89 ? 19.556 36.377 -47.508 1.00 61.66 89 GLU A O 1
ATOM 683 N N . PRO A 1 90 ? 20.291 35.387 -49.396 1.00 65.31 90 PRO A N 1
ATOM 684 C CA . PRO A 1 90 ? 21.415 36.294 -49.551 1.00 65.31 90 PRO A CA 1
ATOM 685 C C . PRO A 1 90 ? 20.891 37.671 -49.978 1.00 65.31 90 PRO A C 1
ATOM 687 O O . PRO A 1 90 ? 20.357 37.816 -51.076 1.00 65.31 90 PRO A O 1
ATOM 690 N N . VAL A 1 91 ? 21.049 38.666 -49.100 1.00 60.12 91 VAL A N 1
ATOM 691 C CA . VAL A 1 91 ? 20.857 40.093 -49.417 1.00 60.12 91 VAL A CA 1
ATOM 692 C C . VAL A 1 91 ? 22.113 40.710 -50.017 1.00 60.12 91 VAL A C 1
ATOM 694 O O . VAL A 1 91 ? 23.224 40.384 -49.538 1.00 60.12 91 VAL A O 1
#

Sequence (91 aa):
MLLVALAVFFGACYILYLRTLQSKLVLFGREVSPAHQYALAGGVSFPFFWLAGAGSAVFWVLGATLVLIGSHAAFHQIEPADGEELQMEPV

Secondary structure (DSSP, 8-state):
-HHHHHHHHHHHHHHHHHHHHHS--EETTEE--HHHHHHHHHHHHHHHHHHTTHHHHHHHHHHHHHHHHHHHHHHHTTS-S-S--------

Organism: Rattus norvegicus (NCBI:txid10116)

Solvent-accessible surface area (backbone atoms only — not comparable to full-atom values): 5422 Å² total; per-residue (Å²): 104,42,69,57,54,48,51,52,48,52,49,52,54,48,53,51,50,55,45,51,75,76,41,79,56,58,58,96,88,41,78,56,55,68,69,59,53,53,49,49,54,44,61,69,44,46,64,55,40,51,74,44,36,48,61,57,52,52,49,50,55,54,47,49,48,50,49,52,52,50,50,54,54,57,53,63,71,65,59,68,96,77,80,74,78,77,80,72,76,89,128

pLDDT: mean 77.21, std 12.19, range [51.44, 95.0]

Mean predicted aligned error: 12.73 Å